Protein AF-A0A820P1P1-F1 (afdb_monomer)

Mean predicted aligned error: 3.16 Å

Solvent-acce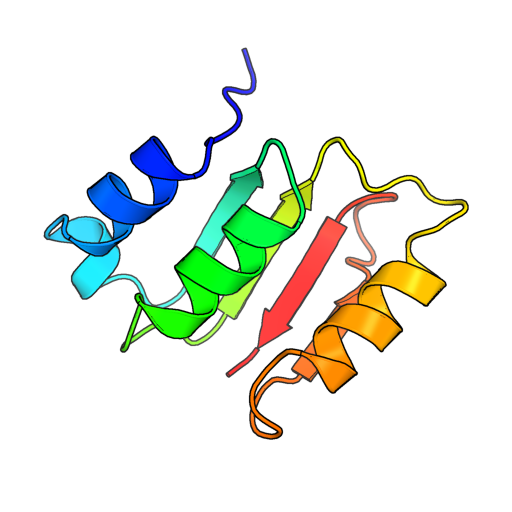ssible surface area (backbone atoms only — not comparable to full-atom values): 4986 Å² total; per-residue (Å²): 132,90,73,53,38,45,61,68,56,42,51,57,39,32,75,29,78,63,30,53,68,34,39,67,53,76,46,42,26,52,46,76,64,35,55,55,52,46,69,71,58,21,83,50,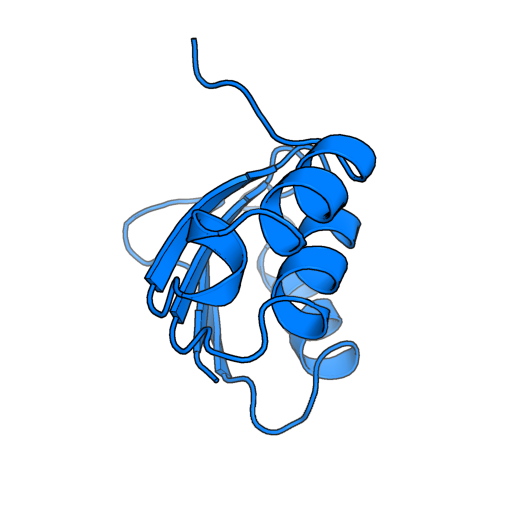43,40,36,41,37,38,35,32,72,76,43,37,71,89,48,42,67,61,50,47,52,51,47,58,74,71,44,64,87,71,48,49,70,42,75,31,93,92,37,74,38,29,37,36,38,35,88

Foldseek 3Di:
DQDADEQVNLLVCLPDPCLQQDQEDEGEHADLVSVVSSQVRSPNHFKYKYQYPPFALVCQVVSQVVCCVSDPVQKDWDADPVDSRMIMIGD

Structure (mmCIF, N/CA/C/O backbone):
data_AF-A0A820P1P1-F1
#
_entry.id   AF-A0A820P1P1-F1
#
loop_
_atom_site.group_PDB
_atom_site.id
_atom_site.type_symbol
_atom_site.label_atom_id
_atom_site.label_alt_id
_atom_site.label_comp_id
_atom_site.label_asym_id
_atom_site.label_entity_id
_atom_site.label_seq_id
_atom_site.pdbx_PDB_ins_code
_atom_site.Cartn_x
_atom_site.Cartn_y
_atom_site.Cartn_z
_atom_site.occupancy
_atom_site.B_iso_or_equiv
_atom_site.auth_seq_id
_atom_site.auth_comp_id
_atom_site.auth_asym_id
_atom_site.auth_atom_id
_atom_site.pdbx_PDB_model_num
ATOM 1 N N . MET A 1 1 ? 6.304 16.524 -12.186 1.00 45.50 1 MET A N 1
ATOM 2 C CA . MET A 1 1 ? 7.005 16.212 -10.924 1.00 45.50 1 MET A CA 1
ATOM 3 C C . MET A 1 1 ? 6.154 15.188 -10.205 1.00 45.50 1 MET A C 1
ATOM 5 O O . MET A 1 1 ? 5.042 15.530 -9.830 1.00 45.50 1 MET A O 1
ATOM 9 N N . ASN A 1 2 ? 6.620 13.945 -10.094 1.00 67.50 2 ASN A N 1
ATOM 10 C CA . ASN A 1 2 ? 5.930 12.933 -9.296 1.00 67.50 2 ASN A CA 1
ATOM 11 C C . ASN A 1 2 ? 6.388 13.122 -7.851 1.00 67.50 2 ASN A C 1
ATOM 13 O O . ASN A 1 2 ? 7.427 12.603 -7.456 1.00 67.50 2 ASN A O 1
ATOM 17 N N . HIS A 1 3 ? 5.673 13.969 -7.115 1.00 85.75 3 HIS A N 1
ATOM 18 C CA . HIS A 1 3 ? 5.878 14.115 -5.679 1.00 85.75 3 HIS A CA 1
ATOM 19 C C . HIS A 1 3 ? 5.608 12.760 -5.010 1.00 85.75 3 HIS A C 1
ATOM 21 O O . HIS A 1 3 ? 4.613 12.104 -5.331 1.00 85.75 3 HIS A O 1
ATOM 27 N N . CYS A 1 4 ? 6.542 12.322 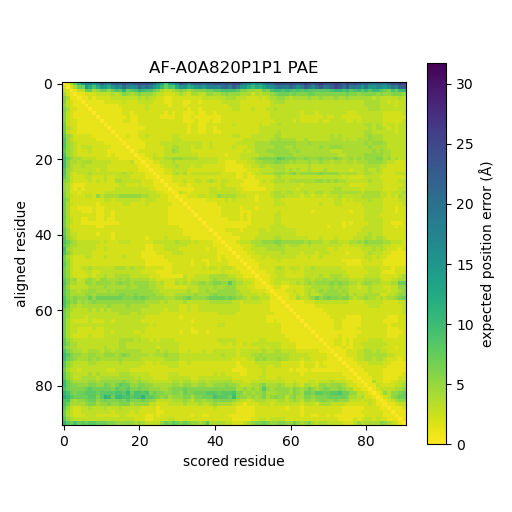-4.168 1.00 91.75 4 CYS A N 1
ATOM 28 C CA . CYS A 1 4 ? 6.427 11.103 -3.382 1.00 91.75 4 CYS A CA 1
ATOM 29 C C . CYS A 1 4 ? 6.128 11.506 -1.946 1.00 91.75 4 CYS A C 1
ATOM 31 O O . CYS A 1 4 ? 6.805 12.391 -1.434 1.00 91.75 4 CYS A O 1
ATOM 33 N N . LEU A 1 5 ? 5.130 10.870 -1.342 1.00 93.88 5 LEU A N 1
ATOM 34 C CA . LEU A 1 5 ? 4.783 11.115 0.048 1.00 93.88 5 LEU A CA 1
ATOM 35 C C . LEU A 1 5 ? 5.828 10.473 0.956 1.00 93.88 5 LEU A C 1
ATOM 37 O O . LEU A 1 5 ? 6.147 9.288 0.798 1.00 93.88 5 LEU A O 1
ATOM 41 N N . ASN A 1 6 ? 6.314 11.247 1.916 1.00 95.50 6 ASN A N 1
ATOM 42 C CA . ASN A 1 6 ? 7.037 10.723 3.068 1.00 95.50 6 ASN A CA 1
ATOM 43 C C . ASN A 1 6 ? 6.062 10.299 4.188 1.00 95.50 6 ASN A C 1
ATOM 45 O O . ASN A 1 6 ? 4.838 10.380 4.050 1.00 95.50 6 ASN A O 1
ATOM 49 N N . GLU A 1 7 ? 6.598 9.829 5.314 1.00 95.81 7 GLU A N 1
ATOM 50 C CA . GLU A 1 7 ? 5.798 9.326 6.439 1.00 95.81 7 GLU A CA 1
ATOM 51 C C . GLU A 1 7 ? 4.910 10.404 7.086 1.00 95.81 7 GLU A C 1
ATOM 53 O O . GLU A 1 7 ? 3.751 10.132 7.407 1.00 95.81 7 GLU A O 1
ATOM 58 N N . GLU A 1 8 ? 5.422 11.628 7.247 1.00 96.75 8 GLU A N 1
ATOM 59 C CA . GLU A 1 8 ? 4.679 12.755 7.828 1.00 96.75 8 GLU A CA 1
ATOM 60 C C . GLU A 1 8 ? 3.522 13.170 6.914 1.00 96.75 8 GLU A C 1
ATOM 62 O O . GLU A 1 8 ? 2.388 13.331 7.364 1.00 96.75 8 GLU A O 1
ATOM 67 N N . GLU A 1 9 ? 3.779 13.262 5.611 1.00 96.62 9 GLU A N 1
ATOM 68 C CA . GLU A 1 9 ? 2.763 13.590 4.612 1.00 96.62 9 GLU A CA 1
ATOM 69 C C . GLU A 1 9 ? 1.687 12.502 4.512 1.00 96.62 9 GLU A C 1
ATOM 71 O O . GLU A 1 9 ? 0.507 12.823 4.362 1.00 96.62 9 GLU A O 1
ATOM 76 N N . CYS A 1 10 ? 2.057 11.224 4.657 1.00 96.50 10 CYS A N 1
ATOM 77 C CA . CYS A 1 10 ? 1.092 10.125 4.725 1.00 96.50 10 CYS A CA 1
ATOM 78 C C . CYS A 1 10 ? 0.164 10.261 5.937 1.00 96.50 10 CYS A C 1
ATOM 80 O O . CYS A 1 10 ? -1.047 10.101 5.790 1.00 96.50 10 CYS A O 1
ATOM 82 N N . LEU A 1 11 ? 0.703 10.574 7.120 1.00 96.69 11 LEU A N 1
ATOM 83 C CA . LEU A 1 11 ? -0.099 10.783 8.331 1.00 96.69 11 LEU A CA 1
ATOM 84 C C . LEU A 1 11 ? -1.045 11.979 8.174 1.00 96.69 11 LEU A C 1
ATOM 86 O O . LEU A 1 11 ? -2.249 11.841 8.385 1.00 96.69 11 LEU A O 1
ATOM 90 N N . LEU A 1 12 ? -0.523 13.120 7.710 1.00 96.62 12 LEU A N 1
ATOM 91 C CA . LEU A 1 12 ? -1.327 14.314 7.437 1.00 96.62 12 LEU A CA 1
ATOM 92 C C . LEU A 1 12 ? -2.441 14.032 6.423 1.00 96.62 12 LEU A C 1
ATOM 94 O O . LEU A 1 12 ? -3.556 14.540 6.560 1.00 96.62 12 LEU A O 1
ATOM 98 N N . PHE A 1 13 ? -2.157 13.214 5.408 1.00 95.19 13 PHE A N 1
ATOM 99 C CA . PHE A 1 13 ? -3.165 12.798 4.446 1.00 95.19 13 PHE A CA 1
ATOM 100 C C . PHE A 1 13 ? -4.244 11.925 5.094 1.00 95.19 13 PHE A C 1
ATOM 102 O O . PHE A 1 13 ? -5.426 12.185 4.864 1.00 95.19 13 PHE A O 1
ATOM 109 N N . CYS A 1 14 ? -3.868 10.931 5.906 1.00 96.06 14 CYS A N 1
ATOM 110 C CA . CYS A 1 14 ? -4.813 10.042 6.593 1.00 96.06 14 CYS A CA 1
ATOM 111 C C . CYS A 1 14 ? -5.802 10.820 7.474 1.00 96.06 14 CYS A C 1
ATOM 113 O O . CYS A 1 14 ? -6.994 10.515 7.461 1.00 96.06 14 CYS A O 1
ATOM 115 N N . ASP A 1 15 ? -5.325 11.863 8.156 1.00 95.88 15 ASP A N 1
ATOM 116 C CA . ASP A 1 15 ? -6.140 12.717 9.030 1.00 95.88 15 ASP A CA 1
ATOM 117 C C . ASP A 1 15 ? -6.978 13.757 8.265 1.00 95.88 15 ASP A C 1
ATOM 119 O O . ASP A 1 15 ? -7.840 14.436 8.832 1.00 95.88 15 ASP A O 1
ATOM 123 N N . SER A 1 16 ? -6.745 13.912 6.961 1.00 95.88 16 SER A N 1
ATOM 124 C CA . SER A 1 16 ? -7.505 14.850 6.143 1.00 95.88 16 SER A CA 1
ATOM 125 C C . SER A 1 16 ? -8.927 14.335 5.866 1.00 95.88 16 SER A C 1
ATOM 127 O O . SER A 1 16 ? -9.151 13.124 5.786 1.00 95.88 16 SER A O 1
ATOM 129 N N . PRO A 1 17 ? -9.908 15.227 5.616 1.00 95.62 17 PRO A N 1
ATOM 130 C CA . PRO A 1 17 ? -11.249 14.815 5.195 1.00 95.62 17 PRO A CA 1
ATOM 131 C C . PRO A 1 17 ? -11.249 13.893 3.974 1.00 95.62 17 PRO A C 1
ATOM 133 O O . PRO A 1 17 ? -12.091 13.003 3.879 1.00 95.62 17 PRO A O 1
ATOM 136 N N . LEU A 1 18 ? -10.297 14.095 3.056 1.00 91.81 18 LEU A N 1
ATOM 137 C CA . LEU A 1 18 ? -10.148 13.253 1.879 1.00 91.81 18 LEU A CA 1
ATOM 138 C C . LEU A 1 18 ? -9.627 11.866 2.261 1.00 91.81 18 LEU A C 1
ATOM 140 O O . LEU A 1 18 ? -10.226 10.879 1.851 1.00 91.81 18 LEU A O 1
ATOM 144 N N . GLY A 1 19 ? -8.567 11.781 3.067 1.00 93.38 19 GLY A N 1
ATOM 145 C CA . GLY A 1 19 ? -8.012 10.505 3.523 1.00 93.38 19 GLY A CA 1
ATOM 146 C C . GLY A 1 19 ? -9.021 9.672 4.308 1.00 93.38 19 GLY A C 1
ATOM 147 O O . GLY A 1 19 ? -9.182 8.487 4.029 1.00 93.38 19 GLY A O 1
ATOM 148 N N . MET A 1 20 ? -9.787 10.306 5.198 1.00 93.12 20 MET A N 1
ATOM 149 C CA . MET A 1 20 ? -10.816 9.632 5.993 1.00 93.12 20 MET A CA 1
ATOM 150 C C . MET A 1 20 ? -11.961 9.045 5.158 1.00 93.12 20 MET A C 1
ATOM 152 O O . MET A 1 20 ? -12.582 8.077 5.585 1.00 93.12 20 MET A O 1
ATOM 156 N N . GLN A 1 21 ? -12.277 9.621 3.996 1.00 94.31 21 GLN A N 1
ATOM 157 C CA . GLN A 1 21 ? -13.390 9.179 3.140 1.00 94.31 21 GLN A CA 1
ATOM 158 C C . GLN A 1 21 ? -12.929 8.369 1.924 1.00 94.31 21 GLN A C 1
ATOM 160 O O . GLN A 1 21 ? -13.752 7.921 1.129 1.00 94.31 21 GLN A O 1
ATOM 165 N N . CYS A 1 22 ? -11.621 8.218 1.735 1.00 94.44 22 CYS A N 1
ATOM 166 C CA . CYS A 1 22 ? -11.078 7.616 0.534 1.00 94.44 22 CYS A CA 1
ATOM 167 C C . CYS A 1 22 ? -11.156 6.087 0.595 1.00 94.44 22 CYS A C 1
ATOM 169 O O . CYS A 1 22 ? -10.511 5.453 1.426 1.00 94.44 22 CYS A O 1
ATOM 171 N N . GLU A 1 23 ? -11.911 5.505 -0.336 1.00 96.06 23 GLU A N 1
ATOM 172 C CA . GLU A 1 23 ? -12.012 4.050 -0.508 1.00 96.06 23 GLU A CA 1
ATOM 173 C C . GLU A 1 23 ? -10.961 3.498 -1.475 1.00 96.06 23 GLU A C 1
ATOM 175 O O . GLU A 1 23 ? -10.601 2.322 -1.422 1.00 96.06 23 GLU A O 1
ATOM 180 N N . THR A 1 24 ? -10.461 4.326 -2.393 1.00 95.88 24 THR A N 1
ATOM 181 C CA . THR A 1 24 ? -9.454 3.913 -3.372 1.00 95.88 24 THR A CA 1
ATOM 182 C C . THR A 1 24 ? -8.493 5.047 -3.673 1.00 95.88 24 THR A C 1
ATOM 184 O O . THR A 1 24 ? -8.917 6.135 -4.066 1.00 95.88 24 THR A O 1
ATOM 187 N N . CYS A 1 25 ? -7.194 4.792 -3.544 1.00 93.69 25 CYS A N 1
ATOM 188 C CA . CYS A 1 25 ? -6.165 5.790 -3.818 1.00 93.69 25 CYS A CA 1
ATOM 189 C C . CYS A 1 25 ? -4.943 5.205 -4.520 1.00 93.69 25 CYS A C 1
ATOM 191 O O . CYS A 1 25 ? -4.691 3.997 -4.534 1.00 93.69 25 CYS A O 1
ATOM 193 N N . SER A 1 26 ? -4.188 6.102 -5.150 1.00 94.75 26 SER A N 1
ATOM 194 C CA . SER A 1 26 ? -2.914 5.796 -5.783 1.00 94.75 26 SER A CA 1
ATOM 195 C C . SER A 1 26 ? -1.860 6.789 -5.318 1.00 94.75 26 SER A C 1
ATOM 197 O O . SER A 1 26 ? -2.068 7.995 -5.454 1.00 94.75 26 SER A O 1
ATOM 199 N N . PHE A 1 27 ? -0.735 6.298 -4.801 1.00 93.88 27 PHE A N 1
ATOM 200 C CA . PHE A 1 27 ? 0.342 7.142 -4.284 1.00 93.88 27 PHE A CA 1
ATOM 201 C C . PHE A 1 27 ? 1.701 6.750 -4.841 1.00 93.88 27 PHE A C 1
ATOM 203 O O . PHE A 1 27 ? 2.003 5.573 -5.030 1.00 93.88 27 PHE A O 1
ATOM 210 N N . ASN A 1 28 ? 2.542 7.763 -5.038 1.00 94.81 28 ASN A N 1
ATOM 211 C CA . ASN A 1 28 ? 3.981 7.561 -5.038 1.00 94.81 28 ASN A CA 1
ATOM 212 C C . ASN A 1 28 ? 4.463 7.783 -3.603 1.00 94.81 28 ASN A C 1
ATOM 214 O O . ASN A 1 28 ? 4.093 8.792 -3.003 1.00 94.81 28 ASN A O 1
ATOM 218 N N . VAL A 1 29 ? 5.261 6.872 -3.056 1.00 93.75 29 VAL A N 1
ATOM 219 C CA . VAL A 1 29 ? 5.780 6.966 -1.683 1.00 93.75 29 VAL A CA 1
ATOM 220 C C . VAL A 1 29 ? 7.293 6.808 -1.663 1.00 93.75 29 VAL A C 1
ATOM 222 O O . VAL A 1 29 ? 7.871 6.124 -2.513 1.00 93.75 29 VAL A O 1
ATOM 225 N N . GLU A 1 30 ? 7.941 7.451 -0.698 1.00 93.44 30 GLU A N 1
ATOM 226 C CA . GLU A 1 30 ? 9.399 7.405 -0.575 1.00 93.44 30 GLU A CA 1
ATOM 227 C C . GLU A 1 30 ? 9.891 6.028 -0.127 1.00 93.44 30 GLU A C 1
ATOM 229 O O . GLU A 1 30 ? 10.810 5.486 -0.737 1.00 93.44 30 GLU A O 1
ATOM 234 N N . ASN A 1 31 ? 9.242 5.437 0.881 1.00 92.69 31 ASN A N 1
ATOM 235 C CA . ASN A 1 31 ? 9.692 4.203 1.521 1.00 92.69 31 ASN A CA 1
ATOM 236 C C . ASN A 1 31 ? 8.546 3.220 1.807 1.00 92.69 31 ASN A C 1
ATOM 238 O O . ASN A 1 31 ? 7.360 3.545 1.686 1.00 92.69 31 ASN A O 1
ATOM 242 N N . LEU A 1 32 ? 8.902 1.998 2.204 1.00 93.25 32 LEU A N 1
ATOM 243 C CA . LEU A 1 32 ? 7.927 0.944 2.506 1.00 93.25 32 LEU A CA 1
ATOM 244 C C . LEU A 1 32 ? 7.075 1.214 3.760 1.00 93.25 32 LEU A C 1
ATOM 246 O O . LEU A 1 32 ? 5.961 0.696 3.857 1.00 93.25 32 LEU A O 1
ATOM 250 N N . LEU A 1 33 ? 7.546 2.028 4.711 1.00 95.00 33 LEU A N 1
ATOM 251 C CA . LEU A 1 33 ? 6.790 2.352 5.929 1.00 95.00 33 LEU A CA 1
ATOM 252 C C . LEU A 1 33 ? 5.542 3.182 5.619 1.00 95.00 33 LEU A C 1
ATOM 254 O O . LEU A 1 33 ? 4.501 2.967 6.241 1.00 95.00 33 LEU A O 1
ATOM 258 N N . CYS A 1 34 ? 5.601 4.043 4.603 1.00 95.75 34 CYS A N 1
ATOM 259 C CA . CYS A 1 34 ? 4.450 4.807 4.121 1.00 95.75 34 CYS A CA 1
ATOM 260 C C . CYS A 1 34 ? 3.262 3.900 3.756 1.00 95.75 34 CYS A C 1
ATOM 262 O O . CYS A 1 34 ? 2.116 4.217 4.065 1.00 95.75 34 CYS A O 1
ATOM 264 N N . ILE A 1 35 ? 3.532 2.728 3.167 1.00 95.06 35 ILE A N 1
ATOM 265 C CA . ILE A 1 35 ? 2.508 1.723 2.834 1.00 95.06 35 ILE A CA 1
ATOM 266 C C . ILE A 1 35 ? 1.773 1.275 4.100 1.00 95.06 35 ILE A C 1
ATOM 268 O O . ILE A 1 35 ? 0.543 1.250 4.142 1.00 95.06 35 ILE A O 1
ATOM 272 N N . ILE A 1 36 ? 2.533 0.953 5.148 1.00 95.88 36 ILE A N 1
ATOM 273 C CA . ILE A 1 36 ? 1.993 0.493 6.429 1.00 95.88 36 ILE A CA 1
ATOM 274 C C . ILE A 1 36 ? 1.171 1.597 7.099 1.00 95.88 36 ILE A C 1
ATOM 276 O O . ILE A 1 36 ? 0.106 1.310 7.645 1.00 95.88 36 ILE A O 1
ATOM 280 N N . ILE A 1 37 ? 1.642 2.847 7.047 1.00 96.25 37 ILE A N 1
ATOM 281 C CA . ILE A 1 37 ? 0.924 4.007 7.587 1.00 96.25 37 ILE A CA 1
ATOM 282 C C . ILE A 1 37 ? -0.437 4.150 6.903 1.00 96.25 37 ILE A C 1
ATOM 284 O O . ILE A 1 37 ? -1.452 4.217 7.593 1.00 96.25 37 ILE A O 1
ATOM 288 N N . LEU A 1 38 ? -0.470 4.145 5.570 1.00 95.50 38 LEU A N 1
ATOM 289 C CA . LEU A 1 38 ? -1.703 4.327 4.804 1.00 95.50 38 LEU A CA 1
ATOM 290 C C . LEU A 1 38 ? -2.712 3.205 5.085 1.00 95.50 38 LEU A C 1
ATOM 292 O O . LEU A 1 38 ? -3.851 3.489 5.444 1.00 95.50 38 LEU A O 1
ATOM 296 N N . VAL A 1 39 ? -2.286 1.938 5.017 1.00 95.12 39 VAL A N 1
ATOM 297 C CA . VAL A 1 39 ? -3.175 0.785 5.263 1.00 95.12 39 VAL A CA 1
ATOM 298 C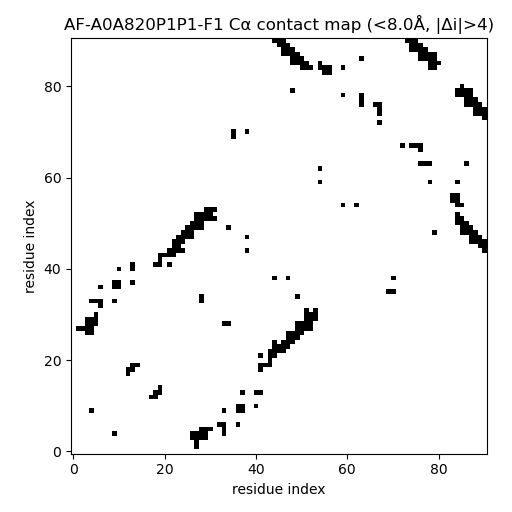 C . VAL A 1 39 ? -3.722 0.776 6.694 1.00 95.12 39 VAL A C 1
ATOM 300 O O . VAL A 1 39 ? -4.876 0.423 6.908 1.00 95.12 39 VAL A O 1
ATOM 303 N N . LYS A 1 40 ? -2.923 1.168 7.694 1.00 94.19 40 LYS A N 1
ATOM 304 C CA . LYS A 1 40 ? -3.364 1.140 9.099 1.00 94.19 40 LYS A CA 1
ATOM 305 C C . LYS A 1 40 ? -4.278 2.297 9.490 1.00 94.19 40 LYS A C 1
ATOM 307 O O . LYS A 1 40 ? -5.091 2.120 10.392 1.00 94.19 40 LYS A O 1
ATOM 312 N N . ASN A 1 41 ? -4.116 3.469 8.878 1.00 95.25 41 ASN A N 1
ATOM 313 C CA . ASN A 1 41 ? -4.810 4.684 9.313 1.00 95.25 41 ASN A CA 1
ATOM 314 C C . ASN A 1 41 ? -6.003 5.053 8.419 1.00 95.25 41 ASN A C 1
ATOM 316 O O . ASN A 1 41 ? -6.934 5.704 8.890 1.00 95.25 41 ASN A O 1
ATOM 320 N N . MET A 1 42 ? -6.038 4.613 7.158 1.00 94.75 42 MET A N 1
ATOM 321 C CA . MET A 1 42 ? -7.175 4.869 6.270 1.00 94.75 42 MET A CA 1
ATOM 322 C C . MET A 1 42 ? -8.274 3.814 6.454 1.00 94.75 42 MET A C 1
ATOM 324 O O . MET A 1 42 ? -8.390 2.865 5.686 1.00 94.75 42 MET A O 1
ATOM 328 N N . ILE A 1 43 ? -9.112 3.999 7.474 1.00 91.06 43 ILE A N 1
ATOM 329 C CA . ILE A 1 43 ? -10.122 3.014 7.909 1.00 91.06 43 ILE A CA 1
ATOM 330 C C . ILE A 1 43 ? -11.151 2.592 6.846 1.00 91.06 43 ILE A C 1
ATOM 332 O O . ILE A 1 43 ? -11.735 1.521 6.967 1.00 91.06 43 ILE A O 1
ATOM 336 N N . ASN A 1 44 ? -11.397 3.430 5.838 1.00 94.38 44 ASN A N 1
ATOM 337 C CA . ASN A 1 44 ? -12.378 3.170 4.780 1.00 94.38 44 ASN A CA 1
ATOM 338 C C . ASN A 1 44 ? -11.727 2.689 3.478 1.00 94.38 44 ASN A C 1
ATOM 340 O O . ASN A 1 44 ? -12.423 2.489 2.483 1.00 94.38 44 ASN A O 1
ATOM 344 N N . LEU A 1 45 ? -10.403 2.525 3.465 1.00 95.62 45 LEU A N 1
ATOM 345 C CA . LEU A 1 45 ? -9.670 2.137 2.274 1.00 95.62 45 LEU A CA 1
ATOM 346 C C . LEU A 1 45 ? -10.005 0.685 1.910 1.00 95.62 45 LEU A C 1
ATOM 348 O O . LEU A 1 45 ? -9.935 -0.211 2.743 1.00 95.62 45 LEU A O 1
ATOM 352 N N . GLN A 1 46 ? -10.360 0.463 0.648 1.00 96.75 46 GLN A N 1
ATOM 353 C CA . GLN A 1 46 ? -10.649 -0.854 0.071 1.00 96.75 46 GLN A CA 1
ATOM 354 C C . GLN A 1 46 ? -9.555 -1.281 -0.907 1.00 96.75 46 GLN A C 1
ATOM 356 O O . GLN A 1 46 ? -9.272 -2.468 -1.053 1.00 96.75 46 GLN A O 1
ATOM 361 N N . ALA A 1 47 ? -8.933 -0.317 -1.589 1.00 96.62 47 ALA A N 1
ATOM 362 C CA . ALA A 1 47 ? -7.877 -0.583 -2.551 1.00 96.62 47 ALA A CA 1
ATOM 363 C C . ALA A 1 47 ? -6.815 0.519 -2.558 1.00 96.62 47 ALA A C 1
ATOM 365 O O . ALA A 1 47 ? -7.110 1.708 -2.657 1.00 96.62 47 ALA A O 1
ATOM 366 N N . LEU A 1 48 ? -5.554 0.109 -2.509 1.00 96.31 48 LEU A N 1
ATOM 367 C CA . LEU A 1 48 ? -4.397 0.987 -2.488 1.00 96.31 48 LEU A CA 1
ATOM 368 C C . LEU A 1 48 ? -3.429 0.569 -3.584 1.00 96.31 48 LEU A C 1
ATOM 370 O O . LEU A 1 48 ? -2.934 -0.558 -3.603 1.00 96.31 48 LEU A O 1
ATOM 374 N N . HIS A 1 49 ? -3.149 1.495 -4.492 1.00 96.25 49 HIS A N 1
ATOM 375 C CA . HIS A 1 49 ? -2.113 1.330 -5.497 1.00 96.25 49 HIS A CA 1
ATOM 376 C C . HIS A 1 49 ? -0.897 2.172 -5.113 1.00 96.25 49 HIS A C 1
ATOM 378 O O . HIS A 1 49 ? -0.986 3.392 -5.002 1.00 96.25 49 HIS A O 1
ATOM 384 N N . ILE A 1 50 ? 0.250 1.538 -4.905 1.00 94.75 50 ILE A N 1
ATOM 385 C CA . ILE A 1 50 ? 1.472 2.234 -4.520 1.00 94.75 50 ILE A CA 1
ATOM 386 C C . ILE A 1 50 ? 2.593 1.995 -5.510 1.00 94.75 5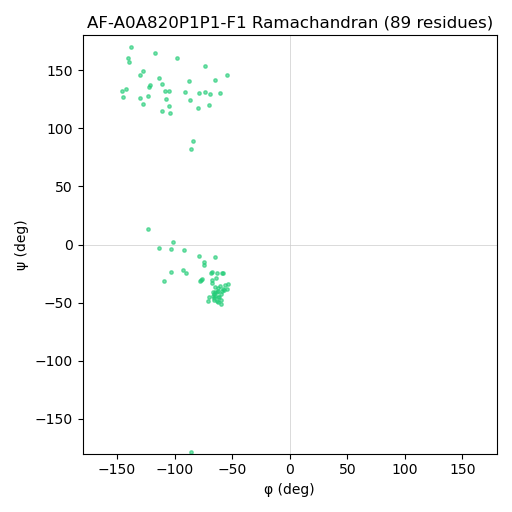0 ILE A C 1
ATOM 388 O O . ILE A 1 50 ? 2.867 0.868 -5.908 1.00 94.75 50 ILE A O 1
ATOM 392 N N . TYR A 1 51 ? 3.294 3.082 -5.806 1.00 94.12 51 TYR A N 1
ATOM 393 C CA . TYR A 1 51 ? 4.595 3.097 -6.446 1.00 94.12 51 TYR A CA 1
ATOM 394 C C . TYR A 1 51 ? 5.604 3.577 -5.408 1.00 94.12 51 TYR A C 1
ATOM 396 O O . TYR A 1 51 ? 5.529 4.711 -4.939 1.00 94.12 51 TYR A O 1
ATOM 404 N N . CYS A 1 52 ? 6.537 2.719 -5.013 1.00 91.38 52 CYS A N 1
ATOM 405 C CA . CYS A 1 52 ? 7.545 3.071 -4.017 1.00 91.38 52 CYS A CA 1
ATOM 406 C C . CYS A 1 52 ? 8.922 3.163 -4.675 1.00 91.38 52 CYS A C 1
ATOM 408 O O . CYS A 1 52 ? 9.269 2.327 -5.512 1.00 91.38 52 CYS A O 1
ATOM 410 N N . GLN A 1 53 ? 9.709 4.176 -4.304 1.00 87.94 53 GLN A N 1
ATOM 411 C CA . GLN A 1 53 ? 11.047 4.378 -4.870 1.00 87.94 53 GLN A CA 1
ATOM 412 C C . GLN A 1 53 ? 12.044 3.283 -4.465 1.00 87.94 53 GLN A C 1
ATOM 414 O O . GLN A 1 53 ? 12.934 2.949 -5.245 1.00 87.94 53 GLN A O 1
ATOM 419 N N . GLU A 1 54 ? 11.882 2.698 -3.277 1.00 90.19 54 GLU A N 1
ATOM 420 C CA . GLU A 1 54 ? 12.721 1.593 -2.783 1.00 90.19 54 GLU A CA 1
ATOM 421 C C . GLU A 1 54 ? 12.412 0.252 -3.468 1.00 90.19 54 GLU A C 1
ATOM 423 O O . GLU A 1 54 ? 13.198 -0.701 -3.392 1.00 90.19 54 GLU A O 1
ATOM 428 N N . ILE A 1 55 ? 11.269 0.164 -4.154 1.00 91.19 55 ILE A N 1
ATOM 429 C CA . ILE A 1 55 ? 10.872 -1.035 -4.880 1.00 91.19 55 ILE A CA 1
ATOM 430 C C . ILE A 1 55 ? 11.469 -0.991 -6.279 1.00 91.19 55 ILE A C 1
ATOM 432 O O . ILE A 1 55 ? 11.234 -0.094 -7.086 1.00 91.19 55 ILE A O 1
ATOM 436 N N . SER A 1 56 ? 12.205 -2.045 -6.584 1.00 91.12 56 SER A N 1
ATOM 437 C CA . SER A 1 56 ? 12.701 -2.368 -7.907 1.00 91.12 56 SER A CA 1
ATOM 438 C C . SER A 1 56 ? 12.108 -3.696 -8.363 1.00 91.12 56 SER A C 1
ATOM 440 O O . SER A 1 56 ? 11.647 -4.516 -7.569 1.00 91.12 56 SER A O 1
ATOM 442 N N . GLU A 1 57 ? 12.210 -3.980 -9.655 1.00 88.00 57 GLU A N 1
ATOM 443 C CA . GLU A 1 57 ? 11.795 -5.280 -10.184 1.00 88.00 57 GLU A CA 1
ATOM 444 C C . GLU A 1 57 ? 12.548 -6.464 -9.542 1.00 88.00 57 GLU A C 1
ATOM 446 O O . GLU A 1 57 ? 12.032 -7.578 -9.490 1.00 88.00 57 GLU A O 1
ATOM 451 N N . LYS A 1 58 ? 13.757 -6.233 -9.013 1.00 90.62 58 LYS A N 1
ATOM 452 C CA . LYS A 1 58 ? 14.599 -7.285 -8.430 1.00 90.62 58 LYS A CA 1
ATOM 453 C C . LYS A 1 58 ? 14.156 -7.716 -7.033 1.00 90.62 58 LYS A C 1
ATOM 455 O O . LYS A 1 58 ? 14.383 -8.865 -6.679 1.00 90.62 58 LYS A O 1
ATOM 460 N N . ASN A 1 59 ? 13.561 -6.813 -6.254 1.00 93.62 59 ASN A N 1
ATOM 461 C CA . ASN A 1 59 ? 13.173 -7.060 -4.860 1.00 93.62 59 ASN A CA 1
ATOM 462 C C . ASN A 1 59 ? 11.652 -7.060 -4.646 1.00 93.62 59 ASN A C 1
ATOM 464 O O . ASN A 1 59 ? 11.204 -7.345 -3.541 1.00 93.62 59 ASN A O 1
ATOM 468 N N . ILE A 1 60 ? 10.839 -6.790 -5.675 1.00 93.31 60 ILE A N 1
ATOM 469 C CA . ILE A 1 60 ? 9.378 -6.697 -5.528 1.00 93.31 60 ILE A CA 1
ATOM 470 C C . ILE A 1 60 ? 8.738 -7.955 -4.930 1.00 93.31 60 ILE A C 1
ATOM 472 O O . ILE A 1 60 ? 7.786 -7.846 -4.166 1.00 93.31 60 ILE A O 1
ATOM 476 N N . VAL A 1 61 ? 9.266 -9.144 -5.234 1.00 94.44 61 VAL A N 1
ATOM 477 C CA . VAL A 1 61 ? 8.752 -10.401 -4.668 1.00 94.44 61 VAL A CA 1
ATOM 478 C C . VAL A 1 61 ? 8.994 -10.450 -3.160 1.00 94.44 61 VAL A C 1
ATOM 480 O O . VAL A 1 61 ? 8.063 -10.713 -2.409 1.00 94.44 61 VAL A O 1
ATOM 483 N N . GLU A 1 62 ? 10.210 -10.132 -2.712 1.00 95.88 62 GLU A N 1
ATOM 484 C CA . GLU A 1 62 ? 10.565 -10.088 -1.286 1.00 95.88 62 GLU A CA 1
ATOM 485 C C . GLU A 1 62 ? 9.744 -9.032 -0.538 1.00 95.88 62 GLU A C 1
ATOM 487 O O . GLU A 1 62 ? 9.262 -9.287 0.562 1.00 95.88 62 GLU A O 1
ATOM 492 N N . VAL A 1 63 ? 9.519 -7.870 -1.160 1.00 95.62 63 VAL A N 1
ATOM 493 C CA . VAL A 1 63 ? 8.684 -6.803 -0.593 1.00 95.62 63 VAL A CA 1
ATOM 494 C C . VAL A 1 63 ? 7.224 -7.236 -0.475 1.00 95.62 63 VAL A C 1
ATOM 496 O O . VAL A 1 63 ? 6.594 -6.959 0.542 1.00 95.62 63 VAL A O 1
ATOM 499 N N . ILE A 1 64 ? 6.671 -7.917 -1.483 1.00 96.06 64 ILE A N 1
ATOM 500 C CA . ILE A 1 64 ? 5.296 -8.431 -1.428 1.00 96.06 64 ILE A CA 1
ATOM 501 C C . ILE A 1 64 ? 5.144 -9.438 -0.290 1.00 96.06 64 ILE A C 1
ATOM 503 O O . ILE A 1 64 ? 4.171 -9.351 0.454 1.00 96.06 64 ILE A O 1
ATOM 507 N N . GLU A 1 65 ? 6.086 -10.369 -0.133 1.00 96.69 65 GLU A N 1
ATOM 508 C CA . GLU A 1 65 ? 6.045 -11.335 0.969 1.00 96.69 65 GLU A CA 1
ATOM 509 C C . GLU A 1 65 ? 6.187 -10.632 2.329 1.00 96.69 65 GLU A C 1
ATOM 511 O O . GLU A 1 65 ? 5.371 -10.857 3.219 1.00 96.69 65 GLU A O 1
ATOM 516 N N . TRP A 1 66 ? 7.111 -9.674 2.460 1.00 96.19 66 TRP A N 1
ATOM 517 C CA . TRP A 1 66 ? 7.236 -8.859 3.673 1.00 96.19 66 TRP A CA 1
ATOM 518 C C . TRP A 1 66 ? 5.949 -8.087 4.009 1.00 96.19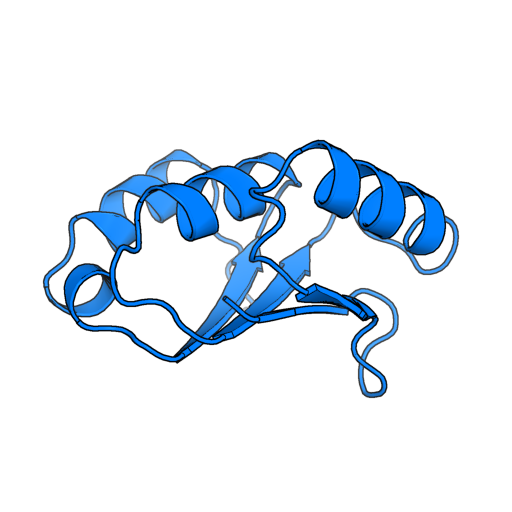 66 TRP A C 1
ATOM 520 O O . TRP A 1 66 ? 5.560 -8.011 5.175 1.00 96.19 66 TRP A O 1
ATOM 530 N N . LEU A 1 67 ? 5.257 -7.532 3.008 1.00 96.25 67 LEU A N 1
ATOM 531 C CA . LEU A 1 67 ? 3.970 -6.858 3.203 1.00 96.25 67 LEU A CA 1
ATOM 532 C C . LEU A 1 67 ? 2.875 -7.833 3.637 1.00 96.25 67 LEU A C 1
ATOM 534 O O . LEU A 1 67 ? 2.098 -7.490 4.523 1.00 96.25 67 LEU A O 1
ATOM 538 N N . LYS A 1 68 ? 2.814 -9.038 3.057 1.00 96.50 68 LYS A N 1
ATOM 539 C CA . LYS A 1 68 ? 1.857 -10.073 3.481 1.00 96.50 68 LYS A CA 1
ATOM 540 C C . L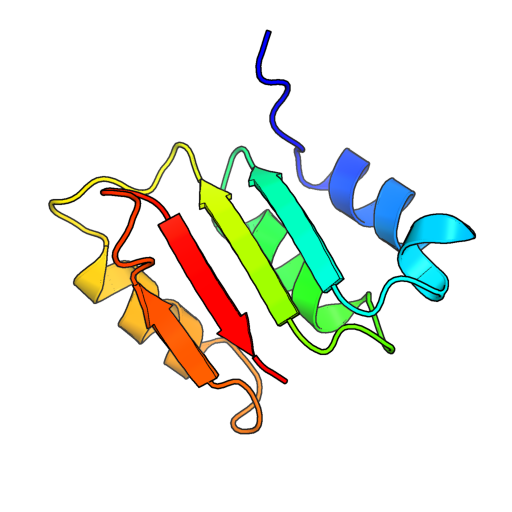YS A 1 68 ? 2.063 -10.483 4.939 1.00 96.50 68 LYS A C 1
ATOM 542 O O . LYS A 1 68 ? 1.078 -10.718 5.630 1.00 96.50 68 LYS A O 1
ATOM 547 N N . ASP A 1 69 ? 3.310 -10.515 5.402 1.00 96.00 69 ASP A N 1
ATOM 548 C CA . ASP A 1 69 ? 3.644 -10.811 6.799 1.00 96.00 69 ASP A CA 1
ATOM 549 C C . ASP A 1 69 ? 3.376 -9.623 7.743 1.00 96.00 69 ASP A C 1
ATOM 551 O O . ASP A 1 69 ? 3.094 -9.810 8.928 1.00 96.00 69 ASP A O 1
ATOM 555 N N . SER A 1 70 ? 3.477 -8.389 7.235 1.00 95.12 70 SER A N 1
ATOM 556 C CA . SER A 1 70 ? 3.392 -7.155 8.036 1.00 95.12 70 SER A CA 1
ATOM 557 C C . SER A 1 70 ? 1.983 -6.558 8.132 1.00 95.12 70 SER A C 1
ATOM 559 O O . SER A 1 70 ? 1.709 -5.761 9.037 1.00 95.12 70 SER A O 1
ATOM 561 N N . LEU A 1 71 ? 1.103 -6.889 7.187 1.00 95.06 71 LEU A N 1
ATOM 562 C CA . LEU A 1 71 ? -0.262 -6.376 7.096 1.00 95.06 71 LEU A CA 1
ATOM 563 C C . LEU A 1 71 ? -1.285 -7.352 7.703 1.00 95.06 71 LEU A C 1
ATOM 565 O O . LEU A 1 71 ? -0.997 -8.537 7.868 1.00 95.06 71 LEU A O 1
ATOM 569 N N . PRO A 1 72 ? -2.497 -6.877 8.054 1.00 93.62 72 PRO A N 1
ATOM 570 C CA . PRO A 1 72 ? -3.582 -7.760 8.469 1.00 93.62 72 PRO A CA 1
ATOM 571 C C . PRO A 1 72 ? -3.863 -8.843 7.421 1.00 93.62 72 PRO A C 1
ATOM 573 O O . PRO A 1 72 ? -3.823 -8.575 6.224 1.00 93.62 72 PRO A O 1
ATOM 576 N N . SER A 1 73 ? -4.244 -10.045 7.858 1.00 94.00 73 SER A N 1
ATOM 577 C CA . SER A 1 73 ? -4.549 -11.172 6.959 1.00 94.00 73 SER A CA 1
ATOM 578 C C . SER A 1 73 ? -5.765 -10.952 6.050 1.00 94.00 73 SER A C 1
ATOM 580 O O . SER A 1 73 ? -5.996 -11.745 5.140 1.00 94.00 73 SER A O 1
ATOM 582 N N . THR A 1 74 ? -6.545 -9.895 6.289 1.00 94.12 74 THR A N 1
ATOM 583 C CA . THR A 1 74 ? -7.616 -9.440 5.392 1.00 94.12 74 THR A CA 1
ATOM 584 C C . THR A 1 74 ? -7.070 -8.748 4.144 1.00 94.12 74 THR A C 1
ATOM 586 O O . THR A 1 74 ? -7.779 -8.651 3.150 1.00 94.12 74 THR A O 1
ATOM 589 N N . CYS A 1 75 ? -5.808 -8.309 4.164 1.00 96.50 75 CYS A N 1
ATOM 590 C CA . CYS A 1 75 ? -5.183 -7.650 3.032 1.00 96.50 75 CYS A CA 1
ATOM 591 C C . CYS A 1 75 ? -4.737 -8.660 1.967 1.00 96.50 75 CYS A C 1
ATOM 593 O O . CYS A 1 75 ? -3.999 -9.606 2.248 1.00 96.50 75 CYS A O 1
ATOM 595 N N . PHE A 1 76 ? -5.096 -8.408 0.711 1.00 97.38 76 PHE A N 1
ATOM 596 C CA . PHE A 1 76 ? -4.572 -9.125 -0.445 1.00 97.38 76 PHE A CA 1
ATOM 597 C C . PHE A 1 76 ? -3.550 -8.259 -1.185 1.00 97.38 76 PHE A C 1
ATOM 599 O O . PHE A 1 76 ? -3.894 -7.228 -1.761 1.00 97.38 76 PHE A O 1
ATOM 606 N N . VAL A 1 77 ? -2.283 -8.681 -1.166 1.00 97.75 77 VAL A N 1
ATOM 607 C CA . VAL A 1 77 ? -1.146 -7.933 -1.725 1.00 97.75 77 VAL A CA 1
ATOM 608 C C . VAL A 1 77 ? -0.655 -8.590 -3.013 1.00 97.75 77 VAL A C 1
ATOM 610 O O . VAL A 1 77 ? -0.292 -9.770 -3.017 1.00 97.75 77 VAL A O 1
ATOM 613 N N . THR A 1 78 ? -0.589 -7.822 -4.101 1.00 96.75 78 THR A N 1
ATOM 614 C CA . THR A 1 78 ? -0.109 -8.293 -5.409 1.00 96.75 78 THR A CA 1
ATOM 615 C C . THR A 1 78 ? 0.754 -7.263 -6.121 1.00 96.75 78 THR A C 1
ATOM 617 O O . THR A 1 78 ? 0.607 -6.061 -5.916 1.00 96.75 78 THR A O 1
ATOM 620 N N . ARG A 1 79 ? 1.600 -7.726 -7.044 1.00 9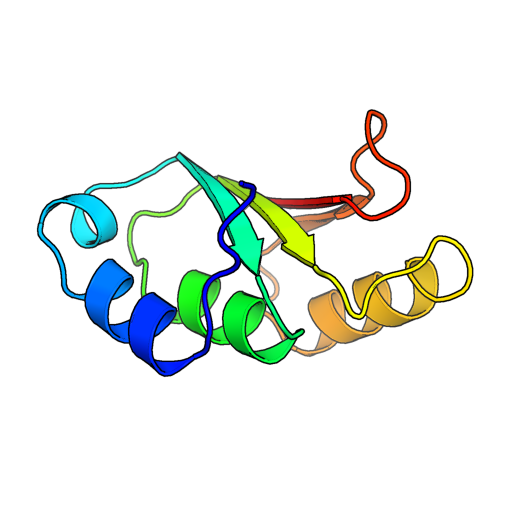5.44 79 ARG A N 1
ATOM 621 C CA . ARG A 1 79 ? 2.278 -6.852 -8.010 1.00 95.44 79 ARG A CA 1
ATOM 622 C C . ARG A 1 79 ? 1.251 -6.200 -8.938 1.00 95.44 79 ARG A C 1
ATOM 624 O O . ARG A 1 79 ? 0.292 -6.852 -9.350 1.00 95.44 79 ARG A O 1
ATOM 631 N N . ASP A 1 80 ? 1.472 -4.938 -9.281 1.00 92.75 80 ASP A N 1
ATOM 632 C CA . ASP A 1 80 ? 0.743 -4.279 -10.359 1.00 92.75 80 ASP A CA 1
ATOM 633 C C . ASP A 1 80 ? 1.176 -4.866 -11.719 1.00 92.75 80 ASP A C 1
ATOM 635 O O . ASP A 1 80 ? 2.362 -4.799 -12.048 1.00 92.75 80 ASP A O 1
ATOM 639 N N . PRO A 1 81 ? 0.273 -5.451 -12.529 1.00 87.62 81 PRO A N 1
ATOM 6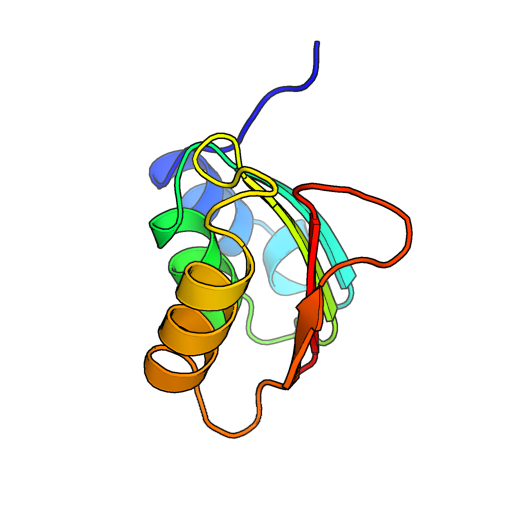40 C CA . PRO A 1 81 ? 0.636 -5.950 -13.857 1.00 87.62 81 PRO A CA 1
ATOM 641 C C . PRO A 1 81 ? 1.106 -4.841 -14.806 1.00 87.62 81 PRO A C 1
ATOM 643 O O . PRO A 1 81 ? 1.862 -5.122 -15.736 1.00 87.62 81 PRO A O 1
ATOM 646 N N . ASP A 1 82 ? 0.681 -3.600 -14.563 1.00 88.94 82 ASP A N 1
ATOM 647 C CA . ASP A 1 82 ? 0.944 -2.461 -15.441 1.00 88.94 82 ASP A CA 1
ATOM 648 C C . ASP A 1 82 ? 2.228 -1.700 -15.051 1.00 88.94 82 ASP A C 1
ATOM 650 O O . ASP A 1 82 ? 2.660 -0.797 -15.771 1.00 88.94 82 ASP A O 1
ATOM 654 N N . SER A 1 83 ? 2.877 -2.078 -13.938 1.00 85.69 83 SER A N 1
ATOM 655 C CA . SER A 1 83 ? 4.046 -1.380 -13.396 1.00 85.69 83 SER A CA 1
ATOM 656 C C . SER A 1 83 ? 5.106 -2.315 -12.813 1.00 85.69 83 SER A C 1
ATOM 658 O O . SER A 1 83 ? 4.840 -3.211 -12.012 1.00 85.69 83 SER A O 1
ATOM 660 N N . ALA A 1 84 ? 6.372 -2.065 -13.159 1.00 81.62 84 ALA A N 1
ATOM 661 C CA . ALA A 1 84 ? 7.492 -2.871 -12.678 1.00 81.62 84 ALA A CA 1
ATOM 662 C C . ALA A 1 84 ? 7.768 -2.713 -11.170 1.00 81.62 84 ALA A C 1
ATOM 664 O O . ALA A 1 84 ? 8.318 -3.629 -10.560 1.00 81.62 84 ALA A O 1
ATOM 665 N N . ASN A 1 85 ? 7.377 -1.581 -10.581 1.00 85.38 85 ASN A N 1
ATOM 666 C CA . ASN A 1 85 ? 7.561 -1.252 -9.165 1.00 85.38 85 ASN A CA 1
ATOM 667 C C . ASN A 1 85 ? 6.242 -0.922 -8.441 1.00 85.38 85 ASN A C 1
ATOM 669 O O . ASN A 1 85 ? 6.265 -0.363 -7.344 1.00 85.38 85 ASN A O 1
ATOM 673 N N . GLY A 1 86 ? 5.104 -1.238 -9.064 1.00 91.94 86 GLY A N 1
ATOM 674 C CA . GLY A 1 86 ? 3.782 -1.015 -8.491 1.00 91.94 86 GLY A CA 1
ATOM 675 C C . GLY A 1 86 ? 3.317 -2.193 -7.636 1.00 91.94 86 GLY A C 1
ATOM 676 O O . GLY A 1 86 ? 3.504 -3.359 -7.995 1.00 91.94 86 GLY A O 1
ATOM 677 N N . ILE A 1 87 ? 2.670 -1.889 -6.517 1.00 95.81 87 ILE A N 1
ATOM 678 C CA . ILE A 1 87 ? 1.992 -2.851 -5.647 1.00 95.81 87 ILE A CA 1
ATOM 679 C C . ILE A 1 87 ? 0.527 -2.447 -5.515 1.00 95.81 87 ILE A C 1
ATOM 681 O O . ILE A 1 87 ? 0.211 -1.282 -5.282 1.00 95.81 87 ILE A O 1
ATOM 685 N N . ARG A 1 88 ? -0.371 -3.426 -5.627 1.00 96.81 88 ARG A N 1
ATOM 686 C CA . ARG A 1 88 ? -1.798 -3.283 -5.326 1.00 96.81 88 ARG A CA 1
ATOM 687 C C . ARG A 1 88 ? -2.115 -4.025 -4.033 1.00 96.81 88 ARG A C 1
ATOM 689 O O . ARG A 1 88 ? -1.719 -5.179 -3.870 1.00 96.81 88 ARG A O 1
ATOM 696 N N . ILE A 1 89 ? -2.826 -3.360 -3.135 1.00 97.06 89 ILE A N 1
ATOM 697 C CA . ILE A 1 89 ? -3.292 -3.906 -1.861 1.00 97.06 89 ILE A CA 1
ATOM 698 C C . ILE A 1 89 ? -4.808 -3.751 -1.822 1.00 97.06 89 ILE A C 1
ATOM 700 O O . ILE A 1 89 ? -5.309 -2.652 -2.044 1.00 97.06 89 ILE A O 1
ATOM 704 N N . TRP A 1 90 ? -5.519 -4.836 -1.543 1.00 97.06 90 TRP A N 1
ATOM 705 C CA . TRP A 1 90 ? -6.972 -4.862 -1.352 1.00 97.06 90 TRP A CA 1
ATOM 706 C C . TRP A 1 90 ? -7.285 -5.212 0.101 1.00 97.06 90 TRP A C 1
ATOM 708 O O . TRP A 1 90 ? -6.552 -6.022 0.662 1.00 97.06 90 TRP A O 1
ATOM 718 N N . MET A 1 91 ? -8.325 -4.626 0.696 1.00 93.19 91 MET A N 1
ATOM 719 C CA . MET A 1 91 ? -8.734 -4.832 2.099 1.00 93.19 91 MET A CA 1
ATOM 720 C C . MET A 1 91 ? -10.116 -5.453 2.248 1.00 93.19 91 MET A C 1
ATOM 722 O O . MET A 1 91 ? -10.957 -5.250 1.345 1.00 93.19 91 MET A O 1
#

Organism: NCBI:txid433720

Nearest PDB structures (foldseek):
  2b9e-assembly1_A  TM=6.321E-01  e=3.259E-01  Homo sapiens
  3p04-assembly1_A  TM=6.287E-01  e=5.662E-01  Corynebacterium glutamicum
  8hzt-assembly1_B  TM=6.433E-01  e=7.463E-01  Bacillus subtilis
  5ccx-assembly1_A-2  TM=4.511E-01  e=4.494E+00  Homo sapiens
  5cd1-assembly1_D  TM=4.389E-01  e=6.347E+00  Homo sapiens

Radius of gyration: 12.12 Å; Cα contacts (8 Å, |Δi|>4): 150; chains: 1; bounding box: 28×28×25 Å

Secondary structure (DSSP, 8-state):
----B-HHHHHHHHTSHHHHH-SEEEEEESSHHHHHHHHHH-TT--EEEEEETT--TTTHHHHHHHHHHHS-TT-EEEE-TT-TTEEEEE-

Sequence (91 aa):
MNHCLNEEECLLFCDSPLGMQCETCSFNVENLLCIIILVKNMINLQALHIYCQEISEKNIVEVIEWLKDSLPSTCFVTRDPDSANGIRIWM

pLDDT: mean 93.25, std 6.47, range [45.5, 97.75]